Protein AF-A0A2G9UM52-F1 (afdb_monomer_lite)

Organism: Teladorsagia circumcincta (NCBI:txid45464)

Sequence (62 aa):
MLPALLILCFVPTAAALGRTQSVGVKGVLICNDKPAADVEVKLYDEDKRKLSLEAKEKAGGS

Structure (mmCIF, N/CA/C/O backbone):
data_AF-A0A2G9UM52-F1
#
_entry.id   AF-A0A2G9UM52-F1
#
loop_
_atom_site.group_PDB
_atom_site.id
_atom_site.type_symbol
_atom_site.label_atom_id
_atom_site.label_alt_id
_atom_site.label_comp_id
_atom_site.label_asym_id
_atom_site.label_entity_id
_atom_site.label_seq_id
_atom_site.pdbx_PDB_ins_code
_atom_site.Cartn_x
_atom_site.Cartn_y
_atom_site.Cartn_z
_atom_site.occupancy
_atom_site.B_iso_or_equiv
_atom_site.auth_seq_id
_atom_site.auth_comp_id
_atom_site.auth_asym_id
_atom_site.auth_atom_id
_atom_site.pdbx_PDB_model_num
ATOM 1 N N . MET A 1 1 ? 41.451 -14.766 -16.845 1.00 76.81 1 MET A N 1
ATOM 2 C CA . MET A 1 1 ? 40.539 -15.697 -16.137 1.00 76.81 1 MET A CA 1
ATOM 3 C C . MET A 1 1 ? 39.876 -15.052 -14.924 1.00 76.81 1 MET A C 1
ATOM 5 O O . MET A 1 1 ? 38.658 -14.976 -14.900 1.00 76.81 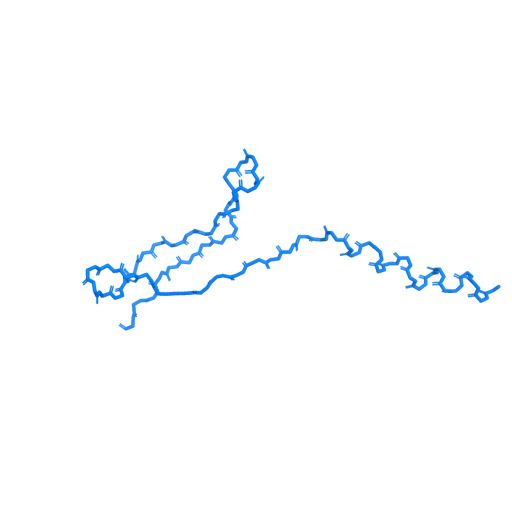1 MET A O 1
ATOM 9 N N . LEU A 1 2 ? 40.647 -14.517 -13.971 1.00 81.75 2 LEU A N 1
ATOM 10 C CA . LEU A 1 2 ? 40.126 -13.873 -12.756 1.00 81.75 2 LEU A CA 1
ATOM 11 C C . LEU A 1 2 ? 39.140 -12.696 -12.984 1.00 81.75 2 LEU A C 1
ATOM 13 O O . LEU A 1 2 ? 38.078 -12.709 -12.368 1.00 81.75 2 LEU A O 1
ATOM 17 N N . PRO A 1 3 ? 39.394 -11.724 -13.888 1.00 81.75 3 PRO A N 1
ATOM 18 C CA . PRO A 1 3 ? 38.452 -10.617 -14.103 1.00 81.75 3 PRO A CA 1
ATOM 19 C C . PRO A 1 3 ? 37.145 -11.064 -14.773 1.00 81.75 3 PRO A C 1
ATOM 21 O O . PRO A 1 3 ? 36.080 -10.556 -14.444 1.00 81.75 3 PRO A O 1
ATOM 24 N N . ALA A 1 4 ? 37.203 -12.061 -15.661 1.00 84.38 4 ALA A N 1
ATOM 25 C CA . ALA A 1 4 ? 36.014 -12.621 -16.304 1.00 84.38 4 ALA A CA 1
ATOM 26 C C . ALA A 1 4 ? 35.110 -13.350 -15.294 1.00 84.38 4 ALA A C 1
ATOM 28 O O . ALA A 1 4 ? 33.889 -13.244 -15.372 1.00 84.38 4 ALA A O 1
ATOM 29 N N . LEU A 1 5 ? 35.710 -14.037 -14.316 1.00 85.12 5 LEU A N 1
ATOM 30 C CA . LEU A 1 5 ? 34.985 -14.710 -13.239 1.00 85.12 5 LEU A CA 1
ATOM 31 C C . LEU A 1 5 ? 34.288 -13.709 -12.304 1.00 85.12 5 LEU A C 1
ATOM 33 O O . LEU A 1 5 ? 33.140 -13.920 -11.926 1.00 85.12 5 LEU A O 1
ATOM 37 N N . LEU A 1 6 ? 34.950 -12.594 -11.979 1.00 84.69 6 LEU A N 1
ATOM 38 C CA . LEU A 1 6 ? 34.351 -11.522 -11.179 1.00 84.69 6 LEU A CA 1
ATOM 39 C C . LEU A 1 6 ? 33.158 -10.880 -11.897 1.00 84.69 6 LEU A C 1
ATOM 41 O O . LEU A 1 6 ? 32.105 -10.701 -11.293 1.00 84.69 6 LEU A O 1
ATOM 45 N N . ILE A 1 7 ? 33.283 -10.597 -13.194 1.00 84.25 7 ILE A N 1
ATOM 46 C CA . ILE A 1 7 ? 32.180 -10.033 -13.983 1.00 84.25 7 ILE A CA 1
ATOM 47 C C . ILE A 1 7 ? 30.995 -11.010 -14.027 1.00 84.25 7 ILE A C 1
ATOM 49 O O . ILE A 1 7 ? 29.864 -10.604 -13.775 1.00 84.25 7 ILE A O 1
ATOM 53 N N . LEU A 1 8 ? 31.242 -12.304 -14.255 1.00 83.56 8 LEU A N 1
ATOM 54 C CA . LEU A 1 8 ? 30.188 -13.323 -14.297 1.00 83.56 8 LEU A CA 1
ATOM 55 C C . LEU A 1 8 ? 29.396 -13.419 -12.977 1.00 83.56 8 LEU A C 1
ATOM 57 O O . LEU A 1 8 ? 28.184 -13.617 -13.006 1.00 83.56 8 LEU A O 1
ATOM 61 N N . CYS A 1 9 ? 30.057 -13.231 -11.831 1.00 81.50 9 CYS A N 1
ATOM 62 C CA . CYS A 1 9 ? 29.414 -13.259 -10.515 1.00 81.50 9 CYS A CA 1
ATOM 63 C C . CYS A 1 9 ? 28.610 -11.988 -10.185 1.00 81.50 9 CYS A C 1
ATOM 65 O O . CYS A 1 9 ? 27.609 -12.073 -9.477 1.00 81.50 9 CYS A O 1
ATOM 67 N N . PHE A 1 10 ? 29.028 -10.815 -10.673 1.00 77.19 10 PHE A N 1
ATOM 68 C CA . PHE A 1 10 ? 28.418 -9.522 -10.314 1.00 77.19 10 PHE A CA 1
ATOM 69 C C . PHE A 1 10 ? 27.368 -9.010 -11.318 1.00 77.19 10 PHE A C 1
ATOM 71 O O . PHE A 1 10 ? 26.529 -8.187 -10.963 1.00 77.19 10 PHE A O 1
ATOM 78 N N . VAL A 1 11 ? 27.348 -9.505 -12.558 1.00 79.69 11 VAL A N 1
ATOM 79 C CA . VAL A 1 11 ? 26.306 -9.168 -13.549 1.00 79.69 11 VAL A CA 1
ATOM 80 C C . VAL A 1 11 ? 24.866 -9.495 -13.093 1.00 79.69 11 VAL A C 1
ATOM 82 O O . VAL A 1 11 ? 23.991 -8.650 -13.292 1.00 79.69 11 VAL A O 1
ATOM 85 N N . PRO A 1 12 ? 24.553 -10.652 -12.469 1.00 73.50 12 PRO A N 1
ATOM 86 C CA . PRO A 1 12 ? 23.169 -10.971 -12.108 1.00 73.50 12 PRO A CA 1
ATOM 87 C C . PRO A 1 12 ? 22.607 -10.099 -10.974 1.00 73.50 12 PRO A C 1
ATOM 89 O O . PRO A 1 12 ? 21.400 -9.859 -10.939 1.00 73.50 12 PRO A O 1
ATOM 92 N N . THR A 1 13 ? 23.445 -9.580 -10.070 1.00 72.19 13 THR A N 1
ATOM 93 C CA . THR A 1 13 ? 22.986 -8.707 -8.973 1.00 72.19 13 THR A CA 1
ATOM 94 C C . THR A 1 13 ? 22.597 -7.315 -9.471 1.00 72.19 13 THR A C 1
ATOM 96 O O . THR A 1 13 ? 21.653 -6.722 -8.950 1.00 72.19 13 THR A O 1
ATOM 99 N N . ALA A 1 14 ? 23.231 -6.826 -10.541 1.00 68.56 14 ALA A N 1
ATOM 100 C CA . ALA A 1 14 ? 22.849 -5.572 -11.186 1.00 68.56 14 ALA A CA 1
ATOM 101 C C . ALA A 1 14 ? 21.423 -5.619 -11.776 1.00 68.56 14 ALA A C 1
ATOM 103 O O . ALA A 1 14 ? 20.723 -4.611 -11.767 1.00 68.56 14 ALA A O 1
ATOM 104 N N . ALA A 1 15 ? 20.946 -6.794 -12.209 1.00 65.50 15 ALA A N 1
ATOM 105 C CA . ALA A 1 15 ? 19.591 -6.985 -12.744 1.00 65.50 15 ALA A CA 1
ATOM 106 C C . ALA A 1 15 ? 18.477 -7.015 -11.669 1.00 65.50 15 ALA A C 1
ATOM 108 O O . ALA A 1 15 ? 17.285 -7.090 -12.004 1.00 65.50 15 ALA A O 1
ATOM 109 N N . ALA A 1 16 ? 18.848 -6.989 -10.385 1.00 65.19 16 ALA A N 1
ATOM 110 C CA . ALA A 1 16 ? 17.927 -6.917 -9.250 1.00 65.19 16 ALA A CA 1
ATOM 111 C C . ALA A 1 16 ? 17.705 -5.478 -8.741 1.00 65.19 16 ALA A C 1
ATOM 113 O O . ALA A 1 16 ? 16.762 -5.236 -7.986 1.00 65.19 16 ALA A O 1
ATOM 11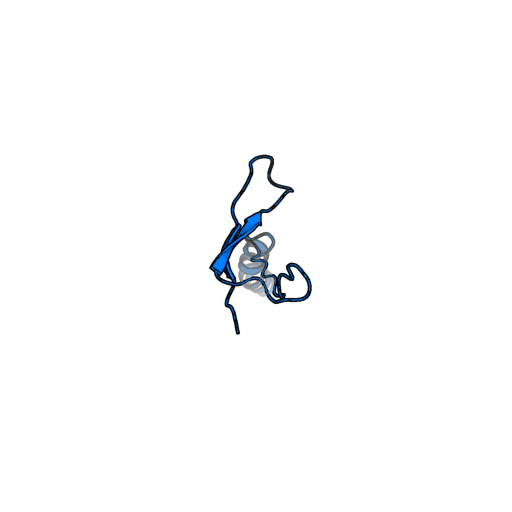4 N N . LEU A 1 17 ? 18.525 -4.513 -9.173 1.00 67.94 17 LEU A N 1
ATOM 115 C CA . LEU A 1 17 ? 18.365 -3.099 -8.835 1.00 67.94 17 LEU A CA 1
ATOM 116 C C . LEU A 1 17 ? 17.211 -2.508 -9.666 1.00 67.94 17 LEU A C 1
ATOM 118 O O . LEU A 1 17 ? 17.283 -2.472 -10.890 1.00 67.94 17 LEU A O 1
ATOM 122 N N . GLY A 1 18 ? 16.127 -2.085 -9.005 1.00 62.66 18 GLY A N 1
ATOM 123 C CA . GLY A 1 18 ? 14.935 -1.515 -9.660 1.00 62.66 18 GLY A CA 1
ATOM 124 C C . GLY A 1 18 ? 13.731 -2.458 -9.808 1.00 62.66 18 GLY A C 1
ATOM 125 O O . GLY A 1 18 ? 12.835 -2.181 -10.602 1.00 62.66 18 GLY A O 1
ATOM 126 N N . ARG A 1 19 ? 13.680 -3.579 -9.072 1.00 68.81 19 ARG A N 1
ATOM 127 C CA . ARG A 1 19 ? 12.468 -4.421 -8.988 1.00 68.81 19 ARG A CA 1
ATOM 128 C C . ARG A 1 19 ? 11.332 -3.695 -8.260 1.00 68.81 19 ARG A C 1
ATOM 130 O O . ARG A 1 19 ? 11.587 -2.813 -7.447 1.00 68.81 19 ARG A O 1
ATOM 137 N N . THR A 1 20 ? 10.092 -4.113 -8.524 1.00 69.62 20 THR A N 1
ATOM 138 C CA . THR A 1 20 ? 8.891 -3.677 -7.797 1.00 69.62 20 THR A CA 1
ATOM 139 C C . THR A 1 20 ? 9.090 -3.879 -6.296 1.00 69.62 20 THR A C 1
ATOM 141 O O . THR A 1 20 ? 9.189 -5.011 -5.826 1.00 69.62 20 THR A O 1
ATOM 144 N N . GLN A 1 21 ? 9.191 -2.779 -5.555 1.00 71.75 21 GLN A N 1
ATOM 145 C CA . GLN A 1 21 ? 9.288 -2.791 -4.100 1.00 71.75 21 GLN A CA 1
ATOM 146 C C . GLN A 1 21 ? 7.871 -2.811 -3.519 1.00 71.75 21 GLN A C 1
ATOM 148 O O . GLN A 1 21 ? 7.013 -2.052 -3.959 1.00 71.75 21 GLN A O 1
ATOM 153 N N . SER A 1 22 ? 7.608 -3.695 -2.557 1.00 81.25 22 SER A N 1
ATOM 154 C CA . SER A 1 22 ? 6.331 -3.739 -1.837 1.00 81.25 22 SER A CA 1
ATOM 155 C C . SER A 1 22 ? 6.365 -2.797 -0.636 1.00 81.25 22 SER A C 1
ATOM 157 O O . SER A 1 22 ? 7.338 -2.812 0.120 1.00 81.25 22 SER A O 1
ATOM 159 N N . VAL A 1 23 ? 5.286 -2.050 -0.409 1.00 83.69 23 VAL A N 1
ATOM 160 C CA . VAL A 1 23 ? 5.119 -1.170 0.757 1.00 83.69 23 VAL A CA 1
ATOM 161 C C . VAL A 1 23 ? 3.953 -1.673 1.605 1.00 83.69 23 VAL A C 1
ATOM 163 O O . VAL A 1 23 ? 2.933 -2.103 1.073 1.00 83.69 23 VAL A O 1
ATOM 166 N N . GLY A 1 24 ? 4.106 -1.632 2.930 1.00 88.44 24 GLY A N 1
ATOM 167 C CA . GLY A 1 24 ? 3.058 -1.985 3.885 1.00 88.44 24 GLY A CA 1
ATOM 168 C C . GLY A 1 24 ? 2.874 -0.887 4.927 1.00 88.44 24 GLY A C 1
ATOM 169 O O . GLY A 1 24 ? 3.853 -0.322 5.413 1.00 88.44 24 GLY A O 1
ATOM 170 N N . VAL A 1 25 ? 1.621 -0.602 5.284 1.00 90.12 25 VAL A N 1
ATOM 171 C CA . VAL A 1 25 ? 1.243 0.407 6.286 1.00 90.12 25 VAL A CA 1
ATOM 172 C C . VAL A 1 25 ? 0.419 -0.269 7.382 1.00 90.12 25 VAL A C 1
ATOM 174 O O . VAL A 1 25 ? -0.374 -1.162 7.096 1.00 90.12 25 VAL A O 1
ATOM 177 N N . LYS A 1 26 ? 0.608 0.142 8.641 1.00 92.44 26 LYS 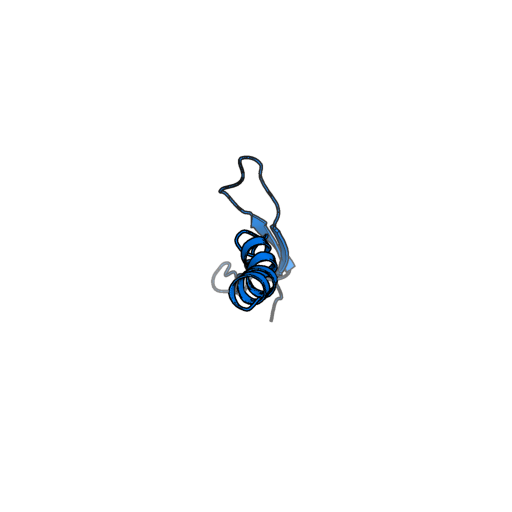A N 1
ATOM 178 C CA . LYS A 1 26 ? -0.176 -0.325 9.795 1.00 92.44 26 LYS A CA 1
ATOM 179 C C . LYS A 1 26 ? -0.663 0.863 10.616 1.00 92.44 26 LYS A C 1
ATOM 181 O O . LYS A 1 26 ? 0.055 1.849 10.756 1.00 92.44 26 LYS A O 1
ATOM 186 N N . GLY A 1 27 ? -1.857 0.745 11.185 1.00 92.00 27 GLY A N 1
ATOM 187 C CA . GLY A 1 27 ? -2.452 1.765 12.043 1.00 92.00 27 GLY A CA 1
ATOM 188 C C . GLY A 1 27 ? -3.869 1.394 12.471 1.00 92.00 27 GLY A C 1
ATOM 189 O O . GLY A 1 27 ? -4.393 0.358 12.066 1.00 92.00 27 GLY A O 1
ATOM 190 N N . VAL A 1 28 ? -4.481 2.251 13.287 1.00 93.25 28 VAL A N 1
ATOM 191 C CA . VAL A 1 28 ? -5.879 2.127 13.718 1.00 93.25 28 VAL A CA 1
ATOM 192 C C . VAL A 1 28 ? -6.644 3.315 13.153 1.00 93.25 28 VAL A C 1
ATOM 194 O O . VA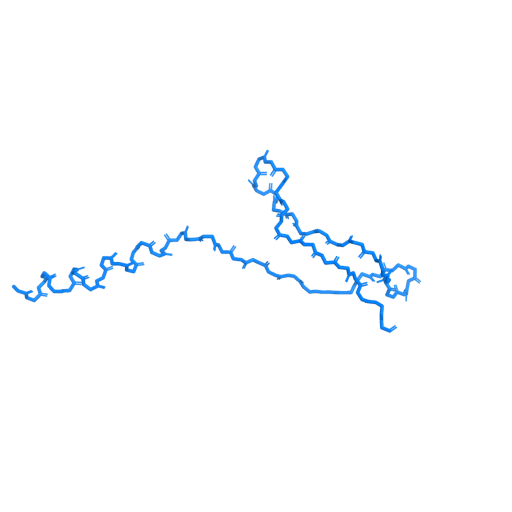L A 1 28 ? -6.285 4.461 13.422 1.00 93.25 28 VAL A O 1
ATOM 197 N N . LEU A 1 29 ? -7.692 3.058 12.368 1.00 93.06 29 LEU A N 1
ATOM 198 C CA . LEU A 1 29 ? -8.614 4.119 11.970 1.00 93.06 29 LEU A CA 1
ATOM 199 C C . LEU A 1 29 ? -9.499 4.469 13.166 1.00 93.06 29 LEU A C 1
ATOM 201 O O . LEU A 1 29 ? -10.099 3.580 13.761 1.00 93.06 29 LEU A O 1
ATOM 205 N N . ILE A 1 30 ? -9.594 5.754 13.502 1.00 94.50 30 ILE A N 1
ATOM 206 C CA . ILE A 1 30 ? -10.440 6.249 14.592 1.00 94.50 30 ILE A CA 1
ATOM 207 C C . ILE A 1 30 ? -11.634 7.003 14.005 1.00 94.50 30 ILE A C 1
ATOM 209 O O . ILE A 1 30 ? -11.481 7.827 13.105 1.00 94.50 30 ILE A O 1
ATOM 213 N N . CYS A 1 31 ? -12.825 6.733 14.536 1.00 92.69 31 CYS A N 1
ATOM 214 C CA . CYS A 1 31 ? -14.063 7.438 14.234 1.00 92.69 31 CYS A CA 1
ATOM 215 C C . CYS A 1 31 ? -14.776 7.765 15.551 1.00 92.69 31 CYS A C 1
ATOM 217 O O . CYS A 1 31 ? -15.142 6.853 16.290 1.00 92.69 31 CYS A O 1
ATOM 219 N N . ASN A 1 32 ? -14.968 9.055 15.853 1.00 93.62 32 ASN A N 1
ATOM 220 C CA . ASN A 1 32 ? -15.607 9.523 17.095 1.00 93.62 32 ASN A CA 1
ATOM 221 C C . ASN A 1 32 ? -15.002 8.871 18.356 1.00 93.62 32 ASN A C 1
ATOM 223 O O . ASN A 1 32 ? -15.713 8.251 19.147 1.00 93.62 32 ASN A O 1
ATOM 227 N N . ASP A 1 33 ? -13.674 8.942 18.481 1.00 94.75 33 ASP A N 1
ATOM 228 C CA . ASP A 1 33 ? -12.895 8.400 19.607 1.00 94.75 33 ASP A CA 1
ATOM 229 C C . ASP A 1 33 ? -12.932 6.868 19.773 1.00 94.75 33 ASP A C 1
ATOM 231 O O . ASP A 1 33 ? -12.492 6.336 20.792 1.00 94.75 33 ASP A O 1
ATOM 235 N N . LYS A 1 34 ? -13.416 6.130 18.764 1.00 93.81 34 LYS A N 1
ATOM 236 C CA . LYS A 1 34 ? -13.457 4.659 18.760 1.00 93.81 34 LYS A CA 1
ATOM 237 C C . LYS A 1 34 ? -12.749 4.071 17.538 1.00 93.81 34 LYS A C 1
ATOM 239 O O . LYS A 1 34 ? -12.785 4.690 16.474 1.00 93.81 34 LYS A O 1
ATOM 244 N N . PRO A 1 35 ? -12.143 2.873 17.641 1.00 94.06 35 PRO A N 1
ATOM 245 C CA . PRO A 1 35 ? -11.633 2.162 16.476 1.00 94.06 35 PRO A CA 1
ATOM 246 C C . PRO A 1 35 ? -12.749 1.901 15.463 1.00 94.06 35 PRO A C 1
ATOM 248 O O . PRO A 1 35 ? -13.807 1.372 15.805 1.00 94.06 35 PRO A O 1
ATOM 251 N N . ALA A 1 36 ? -12.512 2.276 14.212 1.00 93.50 36 ALA A N 1
ATOM 252 C CA . ALA A 1 36 ? -13.395 1.945 13.112 1.00 93.50 36 ALA A CA 1
ATOM 253 C C . ALA A 1 36 ? -13.281 0.444 12.814 1.00 93.50 36 ALA A C 1
ATOM 255 O O . ALA A 1 36 ? -12.190 -0.064 12.558 1.00 93.50 36 ALA A O 1
ATOM 256 N N . ALA A 1 37 ? -14.416 -0.251 12.831 1.00 93.19 37 ALA A N 1
ATOM 257 C CA . ALA A 1 37 ? -14.522 -1.671 12.520 1.00 93.19 37 ALA A CA 1
ATOM 258 C C . ALA A 1 37 ? -15.273 -1.875 11.198 1.00 93.19 37 ALA A C 1
ATOM 260 O O . ALA A 1 37 ? -16.143 -1.079 10.847 1.00 93.19 37 ALA A O 1
ATOM 261 N N . ASP A 1 38 ? -14.942 -2.951 10.480 1.00 92.31 38 ASP A N 1
ATOM 262 C CA . ASP A 1 38 ? -15.621 -3.401 9.251 1.00 92.31 38 ASP A CA 1
ATOM 263 C C . ASP A 1 38 ? -15.531 -2.441 8.037 1.00 92.31 38 ASP A C 1
ATOM 265 O O . ASP A 1 38 ? -16.230 -2.596 7.029 1.00 92.31 38 ASP A O 1
ATOM 269 N N . VAL A 1 39 ? -14.600 -1.484 8.064 1.00 93.25 39 VAL A N 1
ATOM 270 C CA . VAL A 1 39 ? -14.355 -0.554 6.946 1.00 93.25 39 VAL A CA 1
ATOM 271 C C . VAL A 1 39 ? -13.321 -1.103 5.952 1.00 93.25 39 VAL A C 1
ATOM 273 O O . VAL A 1 39 ? -12.330 -1.715 6.347 1.00 93.25 39 VAL A O 1
ATOM 276 N N . GLU A 1 40 ? -13.543 -0.907 4.645 1.00 94.12 40 GLU A N 1
ATOM 277 C CA . GLU A 1 40 ? -12.571 -1.260 3.592 1.00 94.12 40 GLU A CA 1
ATOM 278 C C . GLU A 1 40 ? -11.475 -0.185 3.518 1.00 94.12 40 GLU A C 1
ATOM 280 O O . GLU A 1 40 ? -11.763 0.992 3.301 1.00 94.12 40 GLU A O 1
ATOM 285 N N . VAL A 1 41 ? -10.216 -0.600 3.650 1.00 93.25 41 VAL A N 1
ATOM 286 C CA . VAL A 1 41 ? -9.026 0.246 3.525 1.00 93.25 41 VAL A CA 1
ATOM 287 C C . VAL A 1 41 ? -8.286 -0.139 2.248 1.00 93.25 41 VAL A C 1
ATOM 289 O O . VAL A 1 41 ? -8.082 -1.320 1.966 1.00 93.25 41 VAL A O 1
ATOM 292 N N . LYS A 1 42 ? -7.893 0.861 1.456 1.00 92.56 42 LYS A N 1
ATOM 293 C CA . LYS A 1 42 ? -7.194 0.683 0.177 1.00 92.56 42 LYS A CA 1
ATOM 294 C C . LYS A 1 42 ? -5.900 1.475 0.204 1.00 92.56 42 LYS A C 1
ATOM 296 O O . LYS A 1 42 ? -5.934 2.667 0.498 1.00 92.56 42 LYS A O 1
ATOM 301 N N . LEU A 1 43 ? -4.791 0.822 -0.123 1.00 90.69 43 LEU A N 1
ATOM 302 C CA . LEU A 1 43 ? -3.516 1.495 -0.337 1.00 90.69 43 LEU A CA 1
ATOM 303 C C . LEU A 1 43 ? -3.385 1.809 -1.824 1.00 90.69 43 LEU A C 1
ATOM 305 O O . LEU A 1 43 ? -3.435 0.897 -2.654 1.00 90.69 43 LEU A O 1
ATOM 309 N N . TYR A 1 44 ? -3.249 3.091 -2.143 1.00 88.19 44 TYR A N 1
ATOM 310 C CA . TYR A 1 44 ? -3.006 3.567 -3.496 1.00 88.19 44 TYR A CA 1
ATOM 311 C C . TYR A 1 44 ? -1.623 4.195 -3.579 1.00 88.19 44 TYR A C 1
ATOM 313 O O . TYR A 1 44 ? -1.168 4.833 -2.633 1.00 88.19 44 TYR A O 1
ATOM 321 N N . ASP A 1 45 ? -0.986 4.009 -4.723 1.00 85.25 45 ASP A N 1
ATOM 322 C CA . ASP A 1 45 ? 0.264 4.672 -5.075 1.00 85.25 45 ASP A CA 1
ATOM 323 C C . ASP A 1 45 ? -0.062 5.886 -5.959 1.00 85.25 45 ASP A C 1
ATOM 325 O O . ASP A 1 45 ? -0.617 5.734 -7.051 1.00 85.25 45 ASP A O 1
ATOM 329 N N . GLU A 1 46 ? 0.203 7.088 -5.441 1.00 79.38 46 GLU A N 1
ATOM 330 C CA . GLU A 1 46 ? -0.137 8.360 -6.094 1.00 79.38 46 GLU A CA 1
ATOM 331 C C . GLU A 1 46 ? 0.819 8.719 -7.242 1.00 79.38 46 GLU A C 1
ATOM 333 O O . GLU A 1 46 ? 0.444 9.480 -8.137 1.00 79.38 46 GLU A O 1
ATOM 338 N N . ASP A 1 47 ? 2.026 8.144 -7.270 1.00 77.50 47 ASP A N 1
ATOM 339 C CA . ASP A 1 47 ? 3.046 8.460 -8.280 1.00 77.50 47 ASP A CA 1
ATOM 340 C C . ASP A 1 47 ? 2.731 7.826 -9.642 1.00 77.50 47 ASP A C 1
ATOM 342 O O . ASP A 1 47 ? 3.246 8.219 -10.700 1.00 77.50 47 ASP A O 1
ATOM 346 N N . LYS A 1 48 ? 1.835 6.841 -9.654 1.00 69.12 48 LYS A N 1
ATOM 347 C CA . LYS A 1 48 ? 1.346 6.228 -10.880 1.00 69.12 48 LYS A CA 1
ATOM 348 C C . LYS A 1 48 ? 0.273 7.141 -11.476 1.00 69.12 48 LYS A C 1
ATOM 350 O O . LYS A 1 48 ? -0.770 7.399 -10.891 1.00 69.12 48 LYS A O 1
ATOM 355 N N . ARG A 1 49 ? 0.475 7.576 -12.730 1.00 64.44 49 ARG A N 1
ATOM 356 C CA . ARG A 1 49 ? -0.486 8.402 -13.508 1.00 64.44 49 ARG A CA 1
ATOM 357 C C . ARG A 1 49 ? -1.891 7.779 -13.681 1.00 64.44 49 ARG A C 1
ATOM 359 O O . ARG A 1 49 ? -2.755 8.382 -14.313 1.00 64.44 49 ARG A O 1
ATOM 366 N N . LYS A 1 50 ? -2.114 6.567 -13.169 1.00 68.25 50 LYS A N 1
ATOM 367 C CA . LYS A 1 50 ? -3.410 5.906 -12.996 1.00 68.25 50 LYS A CA 1
ATOM 368 C C . LYS A 1 50 ? -3.536 5.508 -11.531 1.00 68.25 50 LYS A C 1
ATOM 370 O O . LYS A 1 50 ? -2.573 4.984 -10.990 1.00 68.25 50 LYS A O 1
ATOM 375 N N . LEU A 1 51 ? -4.737 5.647 -10.963 1.00 71.69 51 LEU A N 1
ATOM 376 C CA . LEU A 1 51 ? -5.066 5.127 -9.637 1.00 71.69 51 LEU A CA 1
ATOM 377 C C . LEU A 1 51 ? -4.765 3.619 -9.582 1.00 71.69 51 LEU A C 1
ATOM 379 O O . LEU A 1 51 ? -5.520 2.796 -10.104 1.00 71.69 51 LEU A O 1
ATOM 383 N N . SER A 1 52 ? -3.628 3.274 -8.995 1.00 75.19 52 SER A N 1
ATOM 384 C CA . SER A 1 52 ? -3.127 1.912 -8.856 1.00 75.19 52 SER A CA 1
ATOM 385 C C . SER A 1 52 ? -3.369 1.441 -7.439 1.00 75.19 52 SER A C 1
ATOM 387 O O . SER A 1 52 ? -2.854 2.006 -6.476 1.00 75.19 52 SER A O 1
ATOM 389 N N . LEU A 1 53 ? -4.209 0.422 -7.331 1.00 78.12 53 LEU A N 1
ATOM 390 C CA . LEU A 1 53 ? -4.508 -0.253 -6.085 1.00 78.12 53 LEU A CA 1
ATOM 391 C C . LEU A 1 53 ? -3.359 -1.214 -5.752 1.00 78.12 53 LEU A C 1
ATOM 393 O O . LEU A 1 53 ? -3.157 -2.190 -6.471 1.00 78.12 53 LEU A O 1
ATOM 397 N N . GLU A 1 54 ? -2.652 -0.952 -4.657 1.00 83.38 54 GLU A N 1
ATOM 398 C CA . GLU A 1 54 ? -1.522 -1.768 -4.198 1.00 83.38 54 GLU A CA 1
ATOM 399 C C . GLU A 1 54 ? -1.976 -2.850 -3.208 1.00 83.38 54 GLU A C 1
ATOM 401 O O . GLU A 1 54 ? -1.483 -3.975 -3.236 1.00 83.38 54 GLU A O 1
ATOM 406 N N . ALA A 1 55 ? -2.943 -2.527 -2.342 1.00 86.56 55 ALA A N 1
ATOM 407 C CA . ALA A 1 55 ? -3.487 -3.462 -1.360 1.00 86.56 55 ALA A CA 1
ATOM 408 C C . ALA A 1 55 ? -4.914 -3.092 -0.933 1.00 86.56 55 ALA A C 1
ATOM 410 O O . ALA A 1 55 ? -5.330 -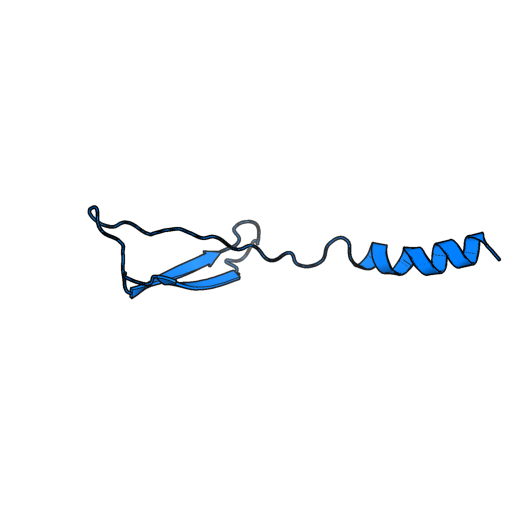1.931 -1.019 1.00 86.56 55 ALA A O 1
ATOM 411 N N . LYS A 1 56 ? -5.654 -4.090 -0.439 1.00 90.50 56 LYS A N 1
ATOM 412 C CA . LYS A 1 56 ? -6.967 -3.929 0.194 1.00 90.50 56 LYS A CA 1
ATOM 413 C C . LYS A 1 56 ? -7.057 -4.773 1.450 1.00 90.50 56 LYS A C 1
ATOM 415 O O . LYS A 1 56 ? -6.761 -5.963 1.398 1.00 90.50 56 LYS A O 1
ATOM 420 N N . GLU A 1 57 ? -7.541 -4.174 2.527 1.00 90.88 57 GLU A N 1
ATOM 421 C CA . GLU A 1 57 ? -7.768 -4.858 3.797 1.00 90.88 57 GLU A CA 1
ATOM 422 C C . GLU A 1 57 ? -9.068 -4.369 4.449 1.00 90.88 57 GLU A C 1
ATOM 424 O O . GLU A 1 57 ? -9.514 -3.245 4.219 1.00 90.88 57 GLU A O 1
ATOM 429 N N . LYS A 1 58 ? -9.706 -5.226 5.247 1.00 90.06 58 LYS A N 1
ATOM 430 C CA . LYS A 1 58 ? -10.830 -4.863 6.117 1.00 90.06 58 LYS A CA 1
ATOM 431 C C . LYS A 1 58 ? -10.266 -4.479 7.483 1.00 90.06 58 LYS A C 1
ATOM 433 O O . LYS A 1 58 ? -9.574 -5.288 8.092 1.00 90.06 58 LYS A O 1
ATOM 438 N N . ALA A 1 59 ? -10.572 -3.280 7.975 1.00 86.44 59 ALA A N 1
ATOM 439 C CA . ALA A 1 59 ? -10.154 -2.872 9.311 1.00 86.44 59 ALA A CA 1
ATOM 440 C C . ALA A 1 59 ? -10.812 -3.774 10.368 1.00 86.44 59 ALA A C 1
ATOM 442 O O . ALA A 1 59 ? -12.043 -3.856 10.458 1.00 86.44 59 ALA A O 1
ATOM 443 N N . GLY A 1 60 ? -9.981 -4.463 11.151 1.00 77.31 60 GLY A N 1
ATOM 444 C CA . GLY A 1 60 ? -10.425 -5.287 12.268 1.00 77.31 60 GLY A CA 1
ATOM 445 C C . GLY A 1 60 ? -10.873 -4.422 13.444 1.00 77.31 60 GLY A C 1
ATOM 446 O O . GLY A 1 60 ? -10.123 -3.563 13.904 1.00 77.31 60 GLY A O 1
ATOM 447 N N . GLY A 1 61 ? -12.092 -4.658 13.929 1.00 65.50 61 GLY A N 1
ATOM 448 C CA . GLY A 1 61 ? -12.541 -4.162 15.228 1.00 65.50 61 GLY A CA 1
ATOM 449 C C . GLY A 1 61 ? -12.020 -5.080 16.328 1.00 65.50 61 GLY A C 1
ATOM 450 O O . GLY A 1 61 ? -12.155 -6.298 16.206 1.00 65.50 61 GLY A O 1
ATOM 451 N N . SER A 1 62 ? -11.389 -4.496 17.348 1.00 60.12 62 SER A N 1
ATOM 452 C CA . SER A 1 62 ? -10.976 -5.223 18.553 1.00 60.12 62 SER A CA 1
ATOM 453 C C . SER A 1 62 ? -12.166 -5.671 19.393 1.00 60.12 62 SER A C 1
ATOM 455 O O . SER A 1 62 ? -13.227 -5.011 19.331 1.00 60.12 62 SER A O 1
#

Radius of gyration: 21.19 Å; chains: 1; bounding box: 56×25×36 Å

pLDDT: mean 82.17, std 10.08, range [60.12, 94.75]

Secondary structure (DSSP, 8-state):
-HHHHHHHHHHHHHTTTT-----------EETTEE--S-EEEEEETTSSS-EEEEEEEPPP-

InterPro domains:
  IPR001534 Transthyretin-like [PF01060] (26-48)
  IPR038479 Transthyretin-like superfamily [G3DSA:2.60.40.3330] (19-60)

Foldseek 3Di:
DVVVVVCVVCVVVVVVPPPDDADDDDDFDDDPNAGDFQDKDWDFDPVPPDGDTRDIDGHHHD

=== Feature glossary ===
Legend for the data blocks above and below:

— What the protein is —

The amino-acid sequence is the protein's primary structure: the linear order of residues from the N-terminus to the C-terminus, written in one-letter code. Everything else here — the 3D coordinates, the secondary structure, the domain annotations — is ultimately a consequence of this string.

Functional annotations link the protein to curated databases. InterPro entries identify conserved domains and families by matching the sequence against member-database signatures (Pfam, PROSITE, CDD, …). Gene Ontology (GO) terms describe molecular function, biological process, and cellular component in a controlled vocabulary. CATH places the structure in a hierarchical fold classification (Class/Architecture/Topology/Homologous-superfamily). The organism is the source species.

— Where its atoms are —

Atomic coordinates in PDBx/mmCIF format — the same representation the Protein Data Bank distributes. Each line of the _atom_site loop places one backbone atom in Cartesian space (units: ångströms, origin: arbitrary).

The six renders are orthographic views along the three Cartesian axes in both directions. Representation (cartoon, sticks, or surface) and color scheme (sequence-rainbow or by-chain) vary across proteins so the training set covers all the common visualization conventions.

— Local backbone conformation —

Eight-state secondary structure (DSSP): H is the canonical α-helix, G the tighter 3₁₀-helix, I the wider π-helix; E/B are β-structure, T and S are turns and bends, and '-' is everything else. DSSP derives these from the pattern of main-chain N–H···O=C hydrogen bonds, not from the sequence.

Three-state secondary structure (P-SEA) collapses the eight DSSP classes into helix (a), strand (b), and coil (c). P-SEA assigns these from Cα geometry alone — distances and angles — without requiring backbone oxygens, so it works on any Cα trace.

φ (phi) and ψ (psi) are the two rotatable backbone dihedrals per residue: φ is the C(i-1)–N–Cα–C torsion, ψ is the N–Cα–C–N(i+1) torsion, both in degrees on (−180°, 180°]. α-helical residues cluster near (−60°, −45°); β-strand residues near (−120°, +130°). A Ramachandran plot is simply a scatter of (φ, ψ) for every residue.

— Global shape and packing —

The geometric summary reports three shape descriptors. Rg (radius of gyration) measures how spread out the Cα atoms are about their centre of mass; compact globular proteins have small Rg, elongated or unfolded ones large. Cα contacts (<8 Å, |i−j|>4) count long-range residue pairs in spatial proximity — high for tightly packed folds, near zero for rods or random coil. The bounding-box extents give the protein's footprint along x, y, z in Å.

SASA measures how much of the protein is reachable by solvent. It is computed by rolling a water-sized probe over the atomic surface and summing the exposed area (Å²). Per-residue SASA distinguishes core (buried, low SASA) from surface (exposed, high SASA) residues; total SASA is a whole-molecule size measure.

Plot images: a contact map (which residues are close in 3D, as an N×N binary image), a Ramachandran scatter (backbone torsion angles, revealing secondary-structure composition at a glance), and — for AlphaFold structures — a PAE heatmap (pairwise prediction confidence).

— Structural neighborhood —

A 3Di character summarizes, for each residue, the relative orientation of the Cα frame of its nearest spatial neighbor. Because it encodes fold topology rather than chemistry, 3Di alignments detect remote structural similarity that sequence alignment misses.

The Foldseek neighbor list gives the closest experimentally determined structu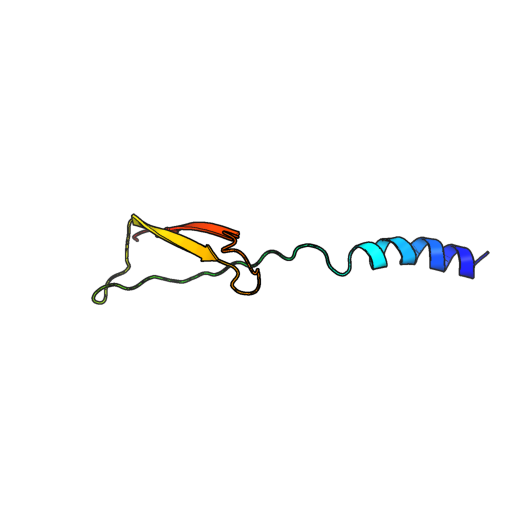res in the PDB, ranked by structural alignment. TM-score near 1 means near-identical fold; near 0.3 means only rough topology match. This is how one finds what a novel AlphaFold prediction most resembles in the solved-structure universe.

— Confidence and disorder —

For AlphaFold models, the B-factor field carries pLDDT — the model's own estimate of local accuracy on a 0–100 scale. Regions with pLDDT<50 should be treated as essentially unmodeled; they often correspond to intrinsically disordered segments.

Crystallographic B-factors measure how much each atom's electron density is smeared out, in Å². They rise in mobile loops and surface residues and fall in the buried interior. In AlphaFold models this column is repurposed to hold pLDDT instead.

Predicted Aligned Error (PAE) is an AlphaFold confidence matrix: entry (i, j) is the expected error in the position of residue j, in ångströms, when the prediction is superimposed on the true structure at residue i. Low PAE within a block of residues means that block is internally rigid and well-predicted; high PAE between two blocks means their relative placement is uncertain even if each block individually is confident.